Protein AF-A0A1G0LAJ6-F1 (afdb_monomer)

Structure (mmCIF, N/CA/C/O backbone):
data_AF-A0A1G0LAJ6-F1
#
_entry.id   AF-A0A1G0LAJ6-F1
#
loop_
_atom_site.group_PDB
_atom_site.id
_atom_site.type_symbol
_atom_site.label_atom_id
_atom_site.label_alt_id
_atom_site.label_comp_id
_atom_site.label_asym_id
_atom_site.label_entity_id
_atom_site.label_seq_id
_atom_site.pdbx_PDB_ins_code
_atom_site.Cartn_x
_atom_site.Cartn_y
_atom_site.Cartn_z
_atom_site.occupancy
_atom_site.B_iso_or_equiv
_atom_site.auth_seq_id
_atom_site.auth_comp_id
_atom_site.auth_asym_id
_atom_site.auth_atom_id
_atom_site.pdbx_PDB_model_num
ATOM 1 N N . MET A 1 1 ? -10.819 21.311 4.359 1.00 35.94 1 MET A N 1
ATOM 2 C CA . MET A 1 1 ? -10.110 21.232 3.062 1.00 35.94 1 MET A CA 1
ATOM 3 C C . MET A 1 1 ? -10.635 20.025 2.305 1.00 35.94 1 MET A C 1
ATOM 5 O O . MET A 1 1 ? -10.638 18.935 2.855 1.00 35.94 1 MET A O 1
ATOM 9 N N . ASN A 1 2 ? -11.171 20.248 1.108 1.00 41.88 2 ASN A N 1
ATOM 10 C CA . ASN A 1 2 ? -11.878 19.254 0.302 1.00 41.88 2 ASN A CA 1
ATOM 11 C C . ASN A 1 2 ? -10.859 18.581 -0.637 1.00 41.88 2 ASN A C 1
ATOM 13 O O . ASN A 1 2 ? -10.524 19.134 -1.681 1.00 41.88 2 ASN A O 1
ATOM 17 N N . THR A 1 3 ? -10.269 17.455 -0.233 1.00 41.75 3 THR A N 1
ATOM 18 C CA . THR A 1 3 ? -9.225 16.772 -1.015 1.00 41.75 3 THR A CA 1
ATOM 19 C C . THR A 1 3 ? -9.862 15.793 -1.996 1.00 41.75 3 THR A C 1
ATOM 21 O O . THR A 1 3 ? -10.068 14.620 -1.684 1.00 41.75 3 THR A O 1
ATOM 24 N N . LYS A 1 4 ? -10.198 16.287 -3.191 1.00 49.31 4 LYS A N 1
ATOM 25 C CA . LYS A 1 4 ? -10.429 15.427 -4.357 1.00 49.31 4 LYS A CA 1
ATOM 26 C C . LYS A 1 4 ? -9.112 14.713 -4.695 1.00 49.31 4 LYS A C 1
ATOM 28 O O . LYS A 1 4 ? -8.067 15.358 -4.746 1.00 49.31 4 LYS A O 1
ATOM 33 N N . LEU A 1 5 ? -9.165 13.395 -4.908 1.00 48.72 5 LEU A N 1
ATOM 34 C CA . LEU A 1 5 ? -8.057 12.644 -5.518 1.00 48.72 5 LEU A CA 1
ATOM 35 C C . LEU A 1 5 ? -7.674 13.265 -6.873 1.00 48.72 5 LEU A C 1
ATOM 37 O O . LEU A 1 5 ? -8.519 13.947 -7.461 1.00 48.72 5 LEU A O 1
ATOM 41 N N . PRO A 1 6 ? -6.468 13.017 -7.428 1.00 50.53 6 PRO A N 1
ATOM 42 C CA . PRO A 1 6 ? -6.238 13.319 -8.824 1.00 50.53 6 PRO A CA 1
ATOM 43 C C . PRO A 1 6 ? -7.188 12.390 -9.571 1.00 50.53 6 PRO A C 1
ATOM 45 O O . PRO A 1 6 ? -7.096 11.164 -9.470 1.00 50.53 6 PRO A O 1
ATOM 48 N N . THR A 1 7 ? -8.153 12.990 -10.255 1.00 58.19 7 THR A N 1
ATOM 49 C CA . THR A 1 7 ? -9.217 12.301 -10.986 1.00 58.19 7 THR A CA 1
ATOM 50 C C . THR A 1 7 ? -8.651 11.199 -11.891 1.00 58.19 7 THR A C 1
ATOM 52 O O . THR A 1 7 ? -9.287 10.175 -12.076 1.00 58.19 7 THR A O 1
ATOM 55 N N . GLU A 1 8 ? -7.409 11.358 -12.352 1.00 63.28 8 GLU A N 1
ATOM 56 C CA . GLU A 1 8 ? -6.718 10.466 -13.279 1.00 63.28 8 GLU A CA 1
ATOM 57 C C . GLU A 1 8 ? -6.414 9.061 -12.746 1.00 63.28 8 GLU A C 1
ATOM 59 O O . GLU A 1 8 ? -6.590 8.114 -13.498 1.00 63.28 8 GLU A O 1
ATOM 64 N N . PHE A 1 9 ? -6.017 8.863 -11.479 1.00 65.19 9 PHE A N 1
ATOM 65 C CA . PHE A 1 9 ? -5.680 7.505 -10.997 1.00 65.19 9 PHE A CA 1
ATOM 66 C C . PHE A 1 9 ? -6.914 6.588 -10.959 1.00 65.19 9 PHE A C 1
ATOM 68 O O . PHE A 1 9 ? -6.811 5.382 -11.142 1.00 65.19 9 PHE A O 1
ATOM 75 N N . ARG A 1 10 ? -8.100 7.169 -10.736 1.00 65.25 10 ARG A N 1
ATOM 76 C CA . ARG A 1 10 ? -9.381 6.445 -10.734 1.00 65.25 10 ARG A CA 1
ATOM 77 C C . ARG A 1 10 ? -9.913 6.145 -12.136 1.00 65.25 10 ARG A C 1
ATOM 79 O O . ARG A 1 10 ? -10.893 5.418 -12.242 1.00 65.25 10 ARG A O 1
ATOM 86 N N . ASN A 1 1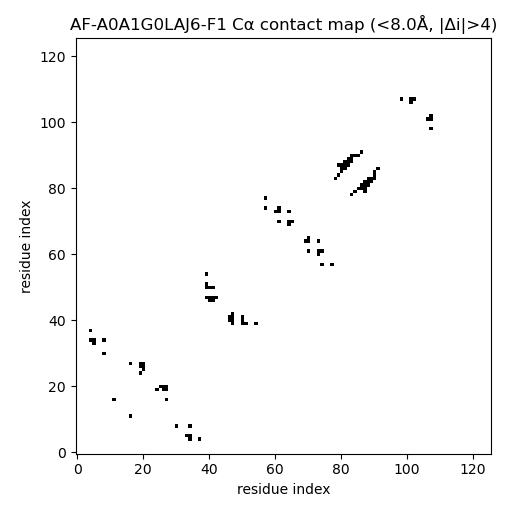1 ? -9.296 6.711 -13.170 1.00 78.38 11 ASN A N 1
ATOM 87 C CA . ASN A 1 11 ? -9.728 6.542 -14.554 1.00 78.38 11 ASN A CA 1
ATOM 88 C C . ASN A 1 11 ? -9.108 5.313 -15.225 1.00 78.38 11 ASN A C 1
ATOM 90 O O . ASN A 1 11 ? -9.478 5.018 -16.353 1.00 78.38 11 ASN A O 1
ATOM 94 N N . TYR A 1 12 ? -8.181 4.627 -14.552 1.00 76.62 12 TYR A N 1
ATOM 95 C CA . TYR A 1 12 ? -7.558 3.410 -15.055 1.00 76.62 12 TYR A CA 1
ATOM 96 C C . TYR A 1 12 ? -8.105 2.197 -14.301 1.00 76.62 12 TYR A C 1
ATOM 98 O O . TYR A 1 12 ? -8.100 2.136 -13.067 1.00 76.62 12 TYR A O 1
ATOM 106 N N . SER A 1 13 ? -8.557 1.211 -15.059 1.00 85.00 13 SER A N 1
ATOM 107 C CA . SER A 1 13 ? -8.772 -0.155 -14.607 1.00 85.00 13 SER A CA 1
ATOM 108 C C . SER A 1 13 ? -7.431 -0.857 -14.329 1.00 85.00 13 SER A C 1
ATOM 110 O O . SER A 1 13 ? -6.371 -0.388 -14.757 1.00 85.00 13 SER A O 1
ATOM 112 N N . PRO A 1 14 ? -7.437 -1.993 -13.607 1.00 82.06 14 PRO A N 1
ATOM 113 C CA . PRO A 1 14 ? -6.219 -2.763 -13.359 1.00 82.06 14 PRO A CA 1
ATOM 114 C C . PRO A 1 14 ? -5.471 -3.157 -14.640 1.00 82.06 14 PRO A C 1
ATOM 116 O O . PRO A 1 14 ? -4.247 -3.039 -14.685 1.00 82.06 14 PRO A O 1
ATOM 119 N N . ASP A 1 15 ? -6.198 -3.559 -15.685 1.00 85.56 15 ASP A N 1
ATOM 120 C CA . ASP A 1 15 ? -5.606 -3.963 -16.964 1.00 85.56 15 ASP A CA 1
ATOM 121 C C . ASP A 1 15 ? -4.958 -2.768 -17.678 1.00 85.56 15 ASP A C 1
ATOM 123 O O . ASP A 1 15 ? -3.817 -2.855 -18.134 1.00 85.56 15 ASP A O 1
ATOM 127 N N . GLU A 1 16 ? -5.614 -1.603 -17.666 1.00 87.75 16 GLU A N 1
ATOM 128 C CA . GLU A 1 16 ? -5.052 -0.372 -18.233 1.00 87.75 16 GLU A CA 1
ATOM 129 C C . GLU A 1 16 ? -3.809 0.102 -17.469 1.00 87.75 16 GLU A C 1
ATOM 131 O O . GLU A 1 16 ? -2.880 0.635 -18.074 1.00 87.75 16 GLU A O 1
ATOM 136 N N . PHE A 1 17 ? -3.730 -0.126 -16.154 1.00 85.19 17 PHE A N 1
ATOM 137 C CA . PHE A 1 17 ? -2.503 0.123 -15.394 1.00 85.19 17 PHE A CA 1
ATOM 138 C C . PHE A 1 17 ? -1.373 -0.834 -15.778 1.00 85.19 17 PHE A C 1
ATOM 140 O O . PHE A 1 17 ? -0.214 -0.412 -15.840 1.00 85.19 17 PHE A O 1
ATOM 147 N N . CYS A 1 18 ? -1.680 -2.106 -16.044 1.00 84.44 18 CYS A N 1
ATOM 148 C CA . CYS A 1 18 ? -0.693 -3.060 -16.543 1.00 84.44 18 CYS A CA 1
ATOM 149 C C . CYS A 1 18 ? -0.159 -2.646 -17.916 1.00 84.44 18 CYS A C 1
ATOM 151 O O . CYS A 1 18 ? 1.050 -2.729 -18.154 1.00 84.44 18 CYS A O 1
ATOM 153 N N . ASP A 1 19 ? -1.030 -2.172 -18.800 1.00 89.31 19 ASP A N 1
ATOM 154 C CA . ASP A 1 19 ? -0.636 -1.702 -20.124 1.00 89.31 19 ASP A CA 1
ATOM 155 C C . ASP A 1 19 ? 0.120 -0.375 -20.056 1.00 89.31 19 ASP A C 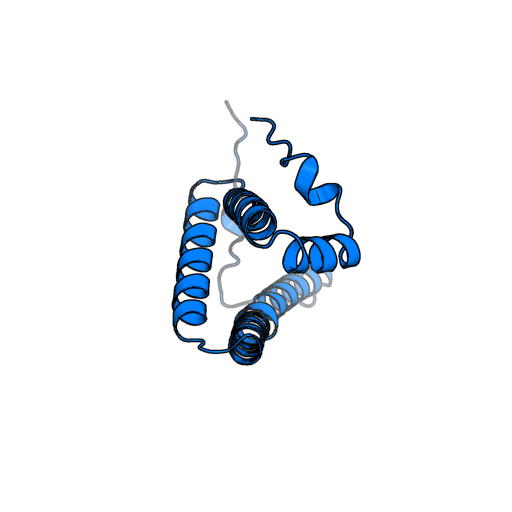1
ATOM 157 O O . ASP A 1 19 ? 1.131 -0.209 -20.744 1.00 89.31 19 ASP A O 1
ATOM 161 N N . LEU A 1 20 ? -0.270 0.534 -19.160 1.00 87.88 20 LEU A N 1
ATOM 162 C CA . LEU A 1 20 ? 0.467 1.765 -18.887 1.00 87.88 20 LEU A CA 1
ATOM 163 C C . 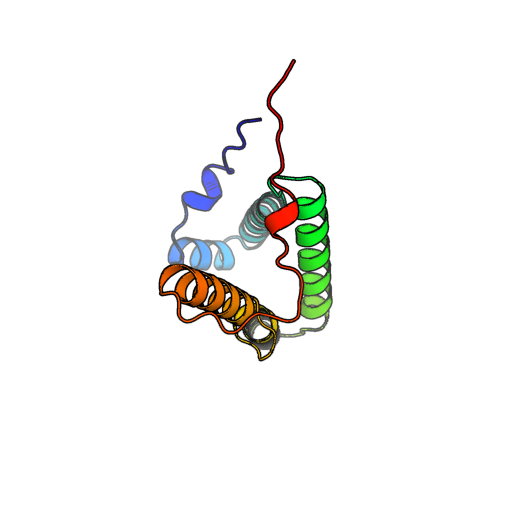LEU A 1 20 ? 1.875 1.469 -18.364 1.00 87.88 20 LEU A C 1
ATOM 165 O O . LEU A 1 20 ? 2.833 2.079 -18.821 1.00 87.88 20 LEU A O 1
ATOM 169 N N . TYR A 1 21 ? 2.032 0.502 -17.458 1.00 87.12 21 TYR A N 1
ATOM 170 C CA . TYR A 1 21 ? 3.350 0.119 -16.951 1.00 87.12 21 TYR A CA 1
ATOM 171 C C . TYR A 1 21 ? 4.278 -0.405 -18.058 1.00 87.12 21 TYR A C 1
ATOM 173 O O . TYR A 1 21 ? 5.471 -0.105 -18.056 1.00 87.12 21 TYR A O 1
ATOM 181 N N . LYS A 1 22 ? 3.738 -1.165 -19.020 1.00 88.69 22 LYS A N 1
ATOM 182 C CA . LYS A 1 22 ? 4.507 -1.689 -20.161 1.00 88.69 22 LYS A CA 1
ATOM 183 C C . LYS A 1 22 ? 4.836 -0.608 -21.192 1.00 88.69 22 LYS A C 1
ATOM 185 O O . LYS A 1 22 ? 5.930 -0.618 -21.746 1.00 88.69 22 LYS A O 1
ATOM 190 N N . SER A 1 23 ? 3.883 0.277 -21.478 1.00 92.81 23 SER A N 1
ATOM 191 C CA . SER A 1 23 ? 3.983 1.270 -22.557 1.00 92.81 23 SER A CA 1
ATOM 192 C C . SER A 1 23 ? 4.668 2.570 -22.131 1.00 92.81 23 SER A C 1
ATOM 194 O O . SER A 1 23 ? 5.416 3.149 -22.915 1.00 92.81 23 SER A O 1
ATOM 196 N N . ASN A 1 24 ? 4.439 3.028 -20.900 1.00 89.62 24 ASN A N 1
ATOM 197 C CA . ASN A 1 24 ? 5.013 4.245 -20.335 1.00 89.62 24 ASN A CA 1
ATOM 198 C C . ASN A 1 24 ? 5.254 4.088 -18.815 1.00 89.62 24 ASN A C 1
ATOM 200 O O . ASN A 1 24 ? 4.470 4.581 -17.990 1.00 89.62 24 ASN A O 1
ATOM 204 N N . PRO A 1 25 ? 6.349 3.410 -18.423 1.00 87.00 25 PRO A N 1
ATOM 205 C CA . PRO A 1 25 ? 6.652 3.140 -17.019 1.00 87.00 25 PRO A CA 1
ATOM 206 C C . PRO A 1 25 ? 6.886 4.415 -16.199 1.00 87.00 25 PRO A C 1
ATOM 208 O O . PRO A 1 25 ? 6.557 4.444 -15.014 1.00 87.00 25 PRO A O 1
ATOM 211 N N . ASP A 1 26 ? 7.408 5.483 -16.808 1.00 88.88 26 ASP A N 1
ATOM 212 C CA . ASP A 1 26 ? 7.658 6.750 -16.114 1.00 88.88 26 ASP A CA 1
ATOM 213 C C . ASP A 1 26 ? 6.351 7.420 -15.690 1.00 88.88 26 ASP A C 1
ATOM 215 O O . ASP A 1 26 ? 6.204 7.817 -14.530 1.00 88.88 26 ASP A O 1
ATOM 219 N N . ARG A 1 27 ? 5.353 7.459 -16.583 1.00 87.25 27 ARG A N 1
ATOM 220 C CA . ARG A 1 27 ? 4.022 7.985 -16.250 1.00 87.25 27 ARG A CA 1
ATOM 221 C C . ARG A 1 27 ? 3.328 7.138 -15.190 1.00 87.25 27 ARG A C 1
ATOM 223 O O . ARG A 1 27 ? 2.699 7.688 -14.287 1.00 87.25 27 ARG A O 1
ATOM 230 N N . PHE A 1 28 ? 3.458 5.813 -15.264 1.00 88.12 28 PHE A N 1
ATOM 231 C CA . PHE A 1 28 ? 2.957 4.928 -14.214 1.00 88.12 28 PHE A CA 1
ATOM 232 C C . PHE A 1 28 ? 3.579 5.275 -12.853 1.00 88.12 28 PHE A C 1
ATOM 234 O O . PHE A 1 28 ? 2.861 5.435 -11.865 1.00 88.12 28 PHE A O 1
ATOM 241 N N . ASN A 1 29 ? 4.905 5.438 -12.800 1.00 85.25 29 ASN A N 1
ATOM 242 C CA . ASN A 1 29 ? 5.624 5.762 -11.569 1.00 85.25 29 ASN A CA 1
ATOM 243 C C . ASN A 1 29 ? 5.212 7.127 -10.999 1.00 85.25 29 ASN A C 1
ATOM 245 O O . ASN A 1 29 ? 5.044 7.254 -9.786 1.00 85.25 29 ASN A O 1
ATOM 249 N N . GLU A 1 30 ? 5.004 8.130 -11.853 1.00 87.69 30 GLU A N 1
ATOM 250 C CA . GLU A 1 30 ? 4.500 9.448 -11.455 1.00 87.69 30 GLU A CA 1
ATOM 251 C C . GLU A 1 30 ? 3.111 9.339 -10.805 1.00 87.69 30 GLU A C 1
ATOM 253 O O . GLU A 1 30 ? 2.902 9.806 -9.681 1.00 87.69 30 GLU A O 1
ATOM 258 N N . LEU A 1 31 ? 2.175 8.654 -11.469 1.00 87.50 31 LEU A N 1
ATOM 259 C CA . LEU A 1 31 ? 0.817 8.447 -10.963 1.00 87.50 31 LEU A CA 1
ATOM 260 C C . LEU A 1 31 ? 0.811 7.657 -9.648 1.00 87.50 31 LEU A C 1
ATOM 262 O O . LEU A 1 31 ? 0.107 8.028 -8.705 1.00 87.50 31 LEU A O 1
ATOM 266 N N . ALA A 1 32 ? 1.630 6.608 -9.551 1.00 85.50 32 ALA A N 1
ATOM 267 C CA . ALA A 1 32 ? 1.795 5.825 -8.332 1.00 85.50 32 ALA A CA 1
ATOM 268 C C . ALA A 1 32 ? 2.353 6.676 -7.179 1.00 85.50 32 ALA A C 1
ATOM 270 O O . ALA A 1 32 ? 1.844 6.605 -6.058 1.00 85.50 32 ALA A O 1
ATOM 271 N N . ALA A 1 33 ? 3.348 7.530 -7.439 1.00 85.56 33 ALA A N 1
ATOM 272 C CA . ALA A 1 33 ? 3.920 8.420 -6.431 1.00 85.56 33 ALA A CA 1
ATOM 273 C C . ALA A 1 33 ? 2.894 9.440 -5.912 1.00 85.56 33 ALA A C 1
ATOM 275 O O . ALA A 1 33 ? 2.816 9.686 -4.704 1.00 85.56 33 ALA A O 1
ATOM 276 N N . VAL A 1 34 ? 2.071 10.009 -6.797 1.00 86.44 34 VAL A N 1
ATOM 277 C CA . VAL A 1 34 ? 0.980 10.914 -6.407 1.00 86.44 34 VAL A CA 1
ATOM 278 C C . VAL A 1 34 ? -0.054 10.180 -5.551 1.00 86.44 34 VAL A C 1
ATOM 280 O O . VAL A 1 34 ? -0.422 10.675 -4.482 1.00 86.44 34 VAL A O 1
ATOM 283 N N . ALA A 1 35 ? -0.487 8.988 -5.970 1.00 84.62 35 ALA A N 1
ATOM 284 C CA . ALA A 1 35 ? -1.453 8.185 -5.224 1.00 84.62 35 ALA A CA 1
ATOM 285 C C . ALA A 1 35 ? -0.937 7.816 -3.824 1.00 84.62 35 ALA A C 1
ATOM 287 O O . ALA A 1 35 ? -1.650 8.000 -2.836 1.00 84.62 35 ALA A O 1
ATOM 288 N N . LEU A 1 36 ? 0.323 7.382 -3.711 1.00 84.31 36 LEU A N 1
ATOM 289 C CA . LEU A 1 36 ? 0.963 7.075 -2.427 1.00 84.31 36 LEU A CA 1
ATOM 290 C C . LEU A 1 36 ? 1.047 8.304 -1.517 1.00 84.31 36 LEU A C 1
ATOM 292 O O . LEU A 1 36 ? 0.742 8.216 -0.326 1.00 84.31 36 LEU A O 1
ATOM 296 N N . ASN A 1 37 ? 1.421 9.461 -2.068 1.00 85.25 37 ASN A N 1
ATOM 297 C CA . ASN A 1 37 ? 1.501 10.704 -1.304 1.00 85.25 37 ASN A CA 1
ATOM 298 C C . ASN A 1 37 ? 0.163 11.087 -0.679 1.00 85.25 37 ASN A C 1
ATOM 300 O O . ASN A 1 37 ? 0.139 11.523 0.470 1.00 85.25 37 ASN A O 1
ATOM 304 N N . GLN A 1 38 ? -0.932 10.905 -1.411 1.00 84.06 38 GLN A N 1
ATOM 305 C CA . GLN A 1 38 ? -2.265 11.190 -0.900 1.00 84.06 38 GLN A CA 1
ATOM 306 C C . GLN A 1 38 ? -2.774 10.130 0.070 1.00 84.06 38 GLN A C 1
ATOM 308 O O . GLN A 1 38 ? -3.359 10.482 1.091 1.00 84.06 38 GLN A O 1
ATOM 313 N N . ALA A 1 39 ? -2.513 8.849 -0.201 1.00 83.00 39 ALA A N 1
ATOM 314 C CA . ALA A 1 39 ? -2.859 7.758 0.707 1.00 83.00 39 ALA A CA 1
ATOM 315 C C . ALA A 1 39 ? -2.201 7.926 2.087 1.00 83.00 39 ALA A C 1
ATOM 317 O O . ALA A 1 39 ? -2.740 7.472 3.093 1.00 83.00 39 ALA A O 1
ATOM 318 N N . CYS A 1 40 ? -1.063 8.625 2.151 1.00 86.75 40 CYS A N 1
ATOM 319 C CA . CYS A 1 40 ? -0.373 8.924 3.400 1.00 86.75 40 CYS A CA 1
ATOM 320 C C . CYS A 1 40 ? -0.886 10.171 4.143 1.00 86.75 40 CYS A C 1
ATOM 322 O O . CYS A 1 40 ? -0.284 10.557 5.146 1.00 86.75 40 CYS A O 1
ATOM 324 N N . ILE A 1 41 ? -1.964 10.813 3.683 1.00 87.06 41 ILE A N 1
ATOM 325 C CA . ILE A 1 41 ? -2.599 11.948 4.364 1.00 87.06 41 ILE A CA 1
ATOM 326 C C . ILE A 1 41 ? -3.768 11.422 5.204 1.00 87.06 41 ILE A C 1
ATOM 328 O O . ILE A 1 41 ? -4.804 11.01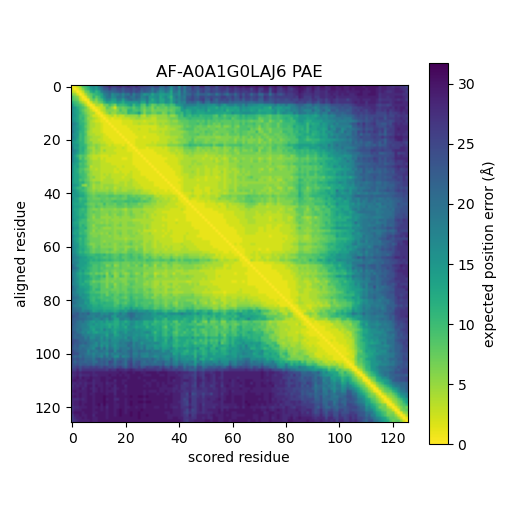5 4.682 1.00 87.06 41 ILE A O 1
ATOM 332 N N . GLY A 1 42 ? -3.593 11.428 6.525 1.00 83.94 42 GLY A N 1
ATOM 333 C CA . GLY A 1 42 ? -4.621 11.035 7.485 1.00 83.94 42 GLY A CA 1
ATOM 334 C C . GLY A 1 42 ? -5.581 12.177 7.827 1.00 83.94 42 GLY A C 1
ATOM 335 O O . GLY A 1 42 ? -5.339 13.339 7.504 1.00 83.94 42 GLY A O 1
ATOM 336 N N . LYS A 1 43 ? -6.663 11.857 8.552 1.00 86.56 43 LYS A N 1
ATOM 337 C CA . LYS A 1 43 ? -7.623 12.867 9.044 1.00 86.56 43 LYS A CA 1
ATOM 338 C C . LYS A 1 43 ? -6.999 13.784 10.098 1.00 86.56 43 LYS A C 1
ATOM 340 O O . LYS A 1 43 ? -7.438 14.916 10.268 1.00 86.56 43 LYS A O 1
ATOM 345 N N . THR A 1 44 ? -5.989 13.286 10.812 1.00 89.19 44 THR A N 1
ATOM 346 C CA . THR A 1 44 ? -5.223 14.037 11.812 1.00 89.19 44 THR A CA 1
ATOM 347 C C . THR A 1 44 ? -3.736 14.034 11.472 1.00 89.19 44 THR A C 1
ATOM 349 O O . THR A 1 44 ? -3.234 13.122 10.813 1.00 89.19 44 THR A O 1
ATOM 352 N N . GLN A 1 45 ? -2.996 15.022 11.981 1.00 85.44 45 GLN A N 1
ATOM 353 C CA . GLN A 1 45 ? -1.544 15.103 11.791 1.00 85.44 45 GLN A CA 1
ATOM 354 C C . GLN A 1 45 ? -0.816 13.859 12.324 1.00 85.44 45 GLN A C 1
ATOM 356 O O . GLN A 1 45 ? 0.099 13.353 11.679 1.00 85.44 45 GLN A O 1
ATOM 361 N N . GLN A 1 46 ? -1.254 13.317 13.464 1.00 86.00 46 GLN A N 1
ATOM 362 C CA . GLN A 1 46 ? -0.690 12.087 14.025 1.00 86.00 46 GLN A CA 1
ATOM 363 C C . GLN A 1 46 ? -0.902 10.879 13.103 1.00 86.00 46 GLN A C 1
ATOM 365 O O . GLN A 1 46 ? 0.008 10.068 12.940 1.00 86.00 46 GLN A O 1
ATOM 370 N N . GLN A 1 47 ? -2.076 10.766 12.472 1.00 82.94 47 GLN A N 1
ATOM 371 C CA . GLN A 1 47 ? -2.337 9.712 11.490 1.00 82.94 47 GLN A CA 1
ATOM 372 C C . GLN A 1 47 ? -1.443 9.873 10.259 1.00 82.94 47 GLN A C 1
ATOM 374 O O . GLN A 1 47 ? -0.814 8.904 9.848 1.00 82.94 47 GLN A O 1
ATOM 379 N N . THR A 1 48 ? -1.311 11.090 9.726 1.00 87.06 48 THR A N 1
ATOM 380 C CA . THR A 1 48 ? -0.393 11.390 8.614 1.00 87.06 48 THR A CA 1
ATOM 381 C C . THR A 1 48 ? 1.044 10.983 8.943 1.00 87.06 48 THR A C 1
ATOM 383 O O . THR A 1 48 ? 1.691 10.316 8.140 1.00 87.06 48 THR A O 1
ATOM 386 N N . ILE A 1 49 ? 1.541 11.308 10.142 1.00 89.56 49 ILE A N 1
ATOM 387 C CA . ILE A 1 49 ? 2.890 10.912 10.581 1.00 89.56 49 ILE A CA 1
ATOM 388 C C . ILE A 1 49 ? 3.034 9.385 10.593 1.00 89.56 49 ILE A C 1
ATOM 390 O O . ILE A 1 49 ? 3.995 8.861 10.032 1.00 89.56 49 ILE A O 1
ATOM 394 N N . ARG A 1 50 ? 2.071 8.656 11.174 1.00 87.25 50 ARG A N 1
ATOM 395 C CA . ARG A 1 50 ? 2.100 7.182 11.218 1.00 87.25 50 ARG A CA 1
ATOM 396 C C . ARG A 1 50 ? 2.062 6.553 9.823 1.00 87.25 50 ARG A C 1
ATOM 398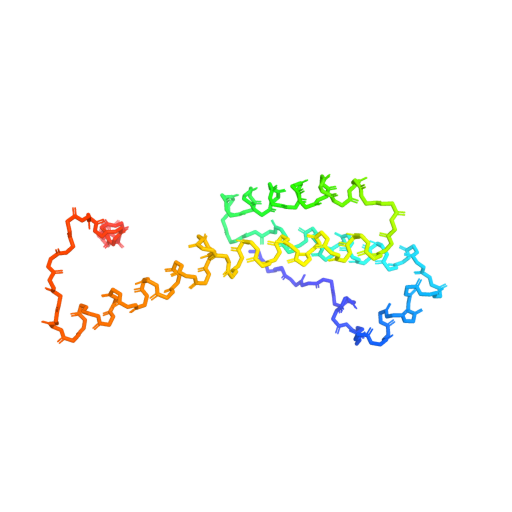 O O . ARG A 1 50 ? 2.784 5.589 9.562 1.00 87.25 50 ARG A O 1
ATOM 405 N N . LEU A 1 51 ? 1.256 7.104 8.917 1.00 88.62 51 LEU A N 1
ATOM 406 C CA . LEU A 1 51 ? 1.176 6.639 7.532 1.00 88.62 51 LEU A CA 1
ATOM 407 C C . LEU A 1 51 ? 2.500 6.869 6.795 1.00 88.62 51 LEU A C 1
ATOM 409 O O . LEU A 1 51 ? 3.011 5.951 6.160 1.00 88.62 51 LEU A O 1
ATOM 413 N N . ARG A 1 52 ? 3.122 8.043 6.959 1.00 90.00 52 ARG A N 1
ATOM 414 C CA . ARG A 1 52 ? 4.441 8.353 6.382 1.00 90.00 52 ARG A CA 1
ATOM 415 C C . ARG A 1 52 ? 5.558 7.472 6.938 1.00 90.00 52 ARG A C 1
ATOM 417 O O . ARG A 1 52 ? 6.403 7.011 6.178 1.00 90.00 52 ARG A O 1
ATOM 424 N N . GLN A 1 53 ? 5.547 7.180 8.237 1.00 90.19 53 GLN A N 1
ATOM 425 C CA . GLN A 1 53 ? 6.480 6.220 8.839 1.00 90.19 53 GLN A CA 1
ATOM 426 C C . GLN A 1 53 ? 6.305 4.816 8.247 1.00 90.19 53 GLN A C 1
ATOM 428 O O . GLN A 1 53 ? 7.287 4.122 7.983 1.00 90.19 53 GLN A O 1
ATOM 433 N N . THR A 1 54 ? 5.059 4.408 7.997 1.00 88.19 54 THR A N 1
ATOM 434 C CA . THR A 1 54 ? 4.751 3.119 7.366 1.00 88.19 54 THR A CA 1
ATOM 435 C C . THR A 1 54 ? 5.223 3.081 5.914 1.00 88.19 54 THR A C 1
ATOM 437 O O . THR A 1 54 ? 5.868 2.111 5.523 1.00 88.19 54 THR A O 1
ATOM 440 N N . GLN A 1 55 ? 4.989 4.149 5.143 1.00 90.31 55 GLN A N 1
ATOM 441 C CA . GLN A 1 55 ? 5.519 4.303 3.786 1.00 90.31 55 GLN A CA 1
ATOM 442 C C . GLN A 1 55 ? 7.044 4.154 3.776 1.00 90.31 55 GLN A C 1
ATOM 444 O O . GLN A 1 55 ? 7.580 3.316 3.057 1.00 90.31 55 GLN A O 1
ATOM 449 N N . TRP A 1 56 ? 7.739 4.890 4.647 1.00 91.00 56 TRP A N 1
ATOM 450 C CA . TRP A 1 56 ? 9.197 4.842 4.738 1.00 91.00 56 TRP A CA 1
ATOM 451 C C . TRP A 1 56 ? 9.727 3.441 5.074 1.00 91.00 56 TRP A C 1
ATOM 453 O O . TRP A 1 56 ? 10.728 2.996 4.509 1.00 91.00 56 TRP A O 1
ATOM 463 N N . PHE A 1 57 ? 9.039 2.718 5.962 1.00 90.69 57 PHE A N 1
ATOM 464 C CA . PHE A 1 57 ? 9.363 1.328 6.269 1.00 90.69 57 PHE A CA 1
ATOM 465 C C . PHE A 1 57 ? 9.209 0.416 5.043 1.00 90.69 57 PHE A C 1
ATOM 467 O O . PHE A 1 57 ? 10.125 -0.355 4.748 1.00 90.69 57 PHE A O 1
ATOM 474 N N . ILE A 1 58 ? 8.087 0.513 4.321 1.00 89.94 58 ILE A N 1
ATOM 475 C CA . ILE A 1 58 ? 7.827 -0.280 3.109 1.00 89.94 58 ILE A CA 1
ATOM 476 C C . ILE A 1 58 ? 8.905 0.002 2.058 1.00 89.94 58 ILE A C 1
ATOM 478 O O . ILE A 1 58 ? 9.546 -0.931 1.576 1.00 89.94 58 ILE A O 1
ATOM 482 N N . ASP A 1 59 ? 9.189 1.275 1.782 1.00 90.50 59 ASP A N 1
ATOM 483 C CA . ASP A 1 59 ? 10.227 1.693 0.833 1.00 90.50 59 ASP A CA 1
ATOM 484 C C . ASP A 1 59 ? 11.615 1.180 1.245 1.00 90.50 59 ASP A C 1
ATOM 486 O O . ASP A 1 59 ? 12.435 0.783 0.413 1.00 90.50 59 ASP A O 1
ATOM 490 N N . GLY A 1 60 ? 11.896 1.152 2.550 1.00 91.75 60 GLY A N 1
ATOM 491 C CA . GLY A 1 60 ? 13.108 0.563 3.113 1.00 91.75 60 GLY A CA 1
ATOM 492 C C . GLY A 1 60 ? 13.242 -0.936 2.836 1.00 91.75 60 GLY A C 1
ATOM 493 O O . GLY A 1 60 ? 14.339 -1.398 2.520 1.00 91.75 60 GLY A O 1
ATOM 494 N N . GLN A 1 61 ? 12.152 -1.701 2.915 1.00 90.12 61 GLN A N 1
ATOM 495 C CA . GLN A 1 61 ? 12.174 -3.132 2.598 1.00 90.12 61 GLN A CA 1
ATOM 496 C C . GLN A 1 61 ? 12.246 -3.374 1.089 1.00 90.12 61 GLN A C 1
ATOM 498 O O . GLN A 1 61 ? 13.044 -4.196 0.641 1.00 90.12 61 GLN A O 1
ATOM 503 N N . LEU A 1 62 ? 11.487 -2.620 0.290 1.00 89.50 62 LEU A N 1
ATOM 504 C CA . LEU A 1 62 ? 11.466 -2.766 -1.168 1.00 89.50 62 LEU A CA 1
ATOM 505 C C . LEU A 1 62 ? 12.811 -2.449 -1.823 1.00 89.50 62 LEU A C 1
ATOM 507 O O . LEU A 1 62 ? 13.14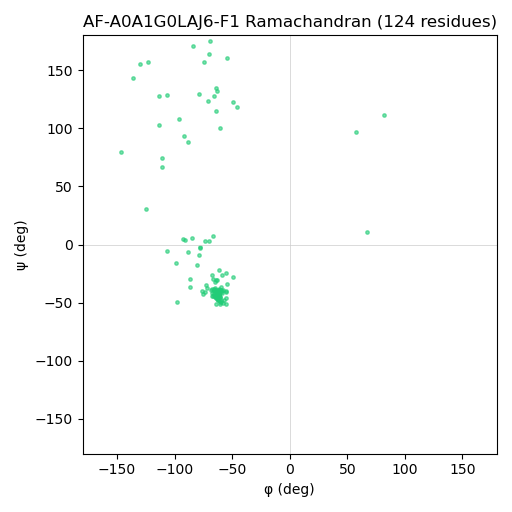9 -3.066 -2.830 1.00 89.50 62 LEU A O 1
ATOM 511 N N . ARG A 1 63 ? 13.612 -1.547 -1.242 1.00 90.62 63 ARG A N 1
ATOM 512 C CA . ARG A 1 63 ? 14.985 -1.273 -1.704 1.00 90.62 63 ARG A CA 1
ATOM 513 C C . ARG A 1 63 ? 15.921 -2.481 -1.617 1.00 90.62 63 ARG A C 1
ATOM 515 O O . ARG A 1 63 ? 16.919 -2.513 -2.326 1.00 90.62 63 ARG A O 1
ATOM 522 N N . LYS A 1 64 ? 15.617 -3.471 -0.773 1.00 88.38 64 LYS A N 1
ATOM 523 C CA . LYS A 1 64 ? 16.417 -4.703 -0.645 1.00 88.38 64 LYS A CA 1
ATOM 524 C C . LYS A 1 64 ? 16.107 -5.722 -1.745 1.00 88.38 64 LYS A C 1
ATOM 526 O O . LYS A 1 64 ? 16.885 -6.651 -1.949 1.00 88.38 64 LYS A O 1
ATOM 531 N N . ALA A 1 65 ? 14.976 -5.569 -2.431 1.00 91.25 65 ALA A N 1
ATOM 532 C CA . ALA A 1 65 ? 14.533 -6.484 -3.470 1.00 91.25 65 ALA A CA 1
ATOM 533 C C . ALA A 1 65 ? 15.272 -6.218 -4.786 1.00 91.25 65 ALA A C 1
ATOM 535 O O . ALA A 1 65 ? 15.292 -5.089 -5.275 1.00 91.25 65 ALA A O 1
ATOM 536 N N . LYS A 1 66 ? 15.824 -7.270 -5.394 1.00 88.75 66 LYS A N 1
ATOM 537 C CA . LYS A 1 66 ? 16.535 -7.194 -6.680 1.00 88.75 66 LYS A CA 1
ATOM 538 C C . LYS A 1 66 ? 15.664 -7.602 -7.866 1.00 88.75 66 LYS A C 1
ATOM 540 O O . LYS A 1 66 ? 16.018 -7.311 -9.002 1.00 88.75 66 LYS A O 1
ATOM 545 N N . THR A 1 67 ? 14.540 -8.273 -7.612 1.00 87.81 67 THR A N 1
ATOM 546 C CA . THR A 1 67 ? 13.628 -8.761 -8.655 1.00 87.81 67 THR A CA 1
ATOM 547 C C . THR A 1 67 ? 12.176 -8.369 -8.368 1.00 87.81 67 THR A C 1
ATOM 549 O O . THR A 1 67 ? 11.809 -8.189 -7.202 1.00 87.81 67 THR A O 1
ATOM 552 N N . PRO A 1 68 ? 11.314 -8.269 -9.400 1.00 85.00 68 PRO A N 1
ATOM 553 C CA . PRO A 1 68 ? 9.883 -8.025 -9.210 1.00 85.00 68 PRO A CA 1
ATOM 554 C C . PRO A 1 68 ? 9.210 -9.055 -8.292 1.00 85.00 68 PRO A C 1
ATOM 556 O O . PRO A 1 68 ? 8.433 -8.680 -7.417 1.00 85.00 68 PRO A O 1
ATOM 559 N N . LEU A 1 69 ? 9.577 -10.337 -8.416 1.00 87.50 69 LEU A N 1
ATOM 560 C CA . LEU A 1 69 ? 9.057 -11.406 -7.559 1.00 87.50 69 LEU A CA 1
ATOM 561 C C . LEU A 1 69 ? 9.415 -11.187 -6.080 1.00 87.50 69 LEU A C 1
ATOM 563 O O . LEU A 1 69 ? 8.557 -11.318 -5.213 1.00 87.50 69 LEU A O 1
ATOM 567 N N . GLN A 1 70 ? 10.654 -10.781 -5.785 1.00 87.62 70 GLN A N 1
ATOM 568 C CA . GLN A 1 70 ? 11.065 -10.458 -4.415 1.00 87.62 70 GLN A CA 1
ATOM 569 C C . GLN A 1 70 ? 10.312 -9.247 -3.859 1.00 87.62 70 GLN A C 1
ATOM 571 O O . GLN A 1 70 ? 9.952 -9.238 -2.684 1.00 87.62 70 GLN A O 1
ATOM 576 N N . ARG A 1 71 ? 10.042 -8.228 -4.688 1.00 87.75 71 ARG A N 1
ATOM 577 C CA . ARG A 1 71 ? 9.223 -7.071 -4.282 1.00 87.75 71 ARG A CA 1
ATOM 578 C C . ARG A 1 71 ? 7.815 -7.516 -3.899 1.00 87.75 71 ARG A C 1
ATOM 580 O O . ARG A 1 71 ? 7.323 -7.096 -2.856 1.00 87.75 71 ARG A O 1
ATOM 587 N N . MET A 1 72 ? 7.207 -8.389 -4.702 1.00 89.25 72 MET A N 1
ATOM 588 C CA . MET A 1 72 ? 5.888 -8.958 -4.423 1.00 89.25 72 MET A CA 1
ATOM 589 C C . MET A 1 72 ? 5.883 -9.745 -3.108 1.00 89.25 72 MET A C 1
ATOM 591 O O . MET A 1 72 ? 5.056 -9.465 -2.249 1.00 89.25 72 MET A O 1
ATOM 595 N N . GLN A 1 73 ? 6.851 -10.643 -2.903 1.00 90.19 73 GLN A N 1
ATOM 596 C CA . GLN A 1 73 ? 6.980 -11.421 -1.663 1.00 90.19 73 GLN A CA 1
ATOM 597 C C . GLN A 1 73 ? 7.177 -10.531 -0.428 1.00 90.19 73 GLN A C 1
ATOM 599 O O . GLN A 1 73 ? 6.614 -10.791 0.631 1.00 90.19 73 GLN A O 1
ATOM 604 N N . ILE A 1 74 ? 7.960 -9.454 -0.541 1.00 91.00 74 ILE A N 1
ATOM 605 C CA . ILE A 1 74 ? 8.128 -8.484 0.548 1.00 91.00 74 ILE A CA 1
ATOM 606 C C . ILE A 1 74 ? 6.806 -7.779 0.858 1.00 91.00 74 ILE A C 1
ATOM 608 O O . ILE A 1 74 ? 6.445 -7.676 2.030 1.00 91.00 74 ILE A O 1
ATOM 612 N N . MET A 1 75 ? 6.077 -7.315 -0.160 1.00 88.94 75 MET A N 1
ATOM 613 C CA . MET A 1 75 ? 4.765 -6.683 0.031 1.00 88.94 75 MET A CA 1
ATOM 614 C C . MET A 1 75 ? 3.769 -7.645 0.677 1.00 88.94 75 MET A C 1
ATOM 616 O O . MET A 1 75 ? 3.093 -7.271 1.633 1.00 88.94 75 MET A O 1
ATOM 620 N N . GLU A 1 76 ? 3.728 -8.887 0.199 1.00 88.50 76 GLU A N 1
ATOM 621 C CA . GLU A 1 76 ? 2.898 -9.957 0.740 1.00 88.50 76 GLU A CA 1
ATOM 622 C C . GLU A 1 76 ? 3.217 -10.211 2.219 1.00 88.50 76 GLU A C 1
ATOM 624 O O . GLU A 1 76 ? 2.327 -10.150 3.067 1.00 88.50 76 GLU A O 1
ATOM 629 N N . ASN A 1 77 ? 4.495 -10.378 2.565 1.00 89.62 77 ASN A N 1
ATOM 630 C CA . ASN A 1 77 ? 4.930 -10.584 3.945 1.00 89.62 77 ASN A CA 1
ATOM 631 C C . ASN A 1 77 ? 4.569 -9.403 4.857 1.00 89.62 77 ASN A C 1
ATOM 633 O O . ASN A 1 77 ? 4.133 -9.608 5.991 1.00 89.62 77 ASN A O 1
ATOM 637 N N . ILE A 1 78 ? 4.734 -8.160 4.389 1.00 88.12 78 ILE A N 1
ATOM 638 C CA . ILE A 1 78 ? 4.343 -6.964 5.153 1.00 88.12 78 ILE A CA 1
ATOM 639 C C . ILE A 1 78 ? 2.833 -6.964 5.394 1.00 88.12 78 ILE A C 1
ATOM 641 O O . ILE A 1 78 ? 2.395 -6.709 6.515 1.00 88.12 78 ILE A O 1
ATOM 645 N N . PHE A 1 79 ? 2.044 -7.265 4.365 1.00 83.94 79 PHE A N 1
ATOM 646 C CA . PHE A 1 79 ? 0.592 -7.293 4.458 1.00 83.94 79 PHE A CA 1
ATOM 647 C C . PHE A 1 79 ? 0.110 -8.381 5.419 1.00 83.94 79 PHE A C 1
ATOM 649 O O . PHE A 1 79 ? -0.617 -8.080 6.364 1.00 83.94 79 PHE A O 1
ATOM 656 N N . TYR A 1 80 ? 0.573 -9.621 5.258 1.00 82.81 80 TYR A N 1
ATOM 657 C CA . TYR A 1 80 ? 0.184 -10.707 6.153 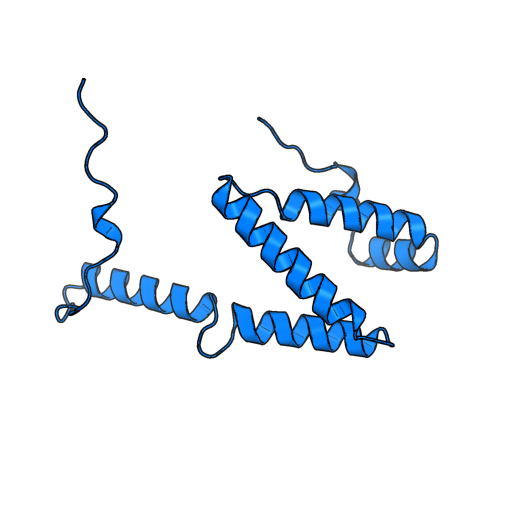1.00 82.81 80 TYR A CA 1
ATOM 658 C C . TYR A 1 80 ? 0.653 -10.470 7.583 1.00 82.81 80 TYR A C 1
ATOM 660 O O . TYR A 1 80 ? -0.142 -10.642 8.495 1.00 82.81 80 TYR A O 1
ATOM 668 N N . SER A 1 81 ? 1.886 -10.013 7.809 1.00 84.81 81 SER A N 1
ATOM 669 C CA . SER A 1 81 ? 2.379 -9.778 9.174 1.00 84.81 81 SER A CA 1
ATOM 670 C C . SER A 1 81 ? 1.640 -8.649 9.896 1.00 84.81 81 SER A C 1
ATOM 672 O O . SER A 1 81 ? 1.314 -8.802 11.071 1.00 84.81 81 SER A O 1
ATOM 674 N N . ARG A 1 82 ? 1.346 -7.533 9.214 1.00 81.50 82 ARG A N 1
ATOM 675 C CA . ARG A 1 82 ? 0.711 -6.361 9.840 1.00 81.50 82 ARG A CA 1
ATOM 676 C C . ARG A 1 82 ? -0.811 -6.417 9.875 1.00 81.50 82 ARG A C 1
ATOM 678 O O . ARG A 1 82 ? -1.403 -5.836 10.776 1.00 81.50 82 ARG A O 1
ATOM 685 N N . VAL A 1 83 ? -1.453 -7.079 8.914 1.00 81.12 83 VAL A N 1
ATOM 686 C CA . VAL A 1 83 ? -2.923 -7.133 8.834 1.00 81.12 83 VAL A CA 1
ATOM 687 C C . VAL A 1 83 ? -3.458 -8.429 9.433 1.00 81.12 83 VAL A C 1
ATOM 689 O O . VAL A 1 83 ? -4.342 -8.378 10.284 1.00 81.12 83 VAL A O 1
ATOM 692 N N . TYR A 1 84 ? -2.898 -9.574 9.037 1.00 75.88 84 TYR A N 1
ATOM 693 C CA . TYR A 1 84 ? -3.418 -10.909 9.368 1.00 75.88 84 TYR A CA 1
ATOM 694 C C . TYR A 1 84 ? -2.593 -11.677 10.413 1.00 75.88 84 TYR A C 1
ATOM 696 O O . TYR A 1 84 ? -2.976 -12.775 10.810 1.00 75.88 84 TYR A O 1
ATOM 704 N N . GLY A 1 85 ? -1.453 -11.134 10.839 1.00 76.81 85 GLY A N 1
ATOM 705 C CA . GLY A 1 85 ? -0.509 -11.808 11.721 1.00 76.81 85 GLY A CA 1
ATOM 706 C C . GLY A 1 85 ? -1.036 -11.991 13.143 1.00 76.81 85 GLY A C 1
ATOM 707 O O . GLY A 1 85 ? -2.097 -11.488 13.517 1.00 76.81 85 GLY A O 1
ATOM 708 N N . GLY A 1 86 ? -0.248 -12.686 13.969 1.00 70.94 86 GLY A N 1
ATOM 709 C CA . GLY A 1 86 ? -0.579 -12.957 15.372 1.00 70.94 86 GLY A CA 1
ATOM 710 C C . GLY A 1 86 ? -0.871 -11.706 16.213 1.00 70.94 86 GLY A C 1
ATOM 711 O O . GLY A 1 86 ? -1.644 -11.818 17.161 1.00 70.94 86 GLY A O 1
ATOM 712 N N . ASP A 1 87 ? -0.339 -10.548 15.813 1.00 71.00 87 ASP A N 1
ATOM 713 C CA . ASP A 1 87 ? -0.605 -9.210 16.370 1.00 71.00 87 ASP A CA 1
ATOM 714 C C . ASP A 1 87 ? -1.064 -8.223 15.274 1.00 71.00 87 ASP A C 1
ATOM 716 O O . ASP A 1 87 ? -0.765 -7.031 15.303 1.00 71.00 87 ASP A O 1
ATOM 720 N N . GLY A 1 88 ? -1.734 -8.733 14.237 1.00 77.94 88 GLY A N 1
ATOM 721 C CA . GLY A 1 88 ? -2.211 -7.926 13.121 1.00 77.94 88 GLY A CA 1
ATOM 722 C C . GLY A 1 88 ? -3.430 -7.073 13.476 1.00 77.94 88 GLY A C 1
ATOM 723 O O . GLY A 1 88 ? -4.220 -7.406 14.366 1.00 77.94 88 GLY A O 1
ATOM 724 N N . GLU A 1 89 ? -3.630 -5.993 12.722 1.00 80.31 89 GLU A N 1
ATOM 725 C CA . GLU A 1 89 ? -4.751 -5.055 12.898 1.00 80.31 89 GLU A CA 1
ATOM 726 C C . GLU A 1 89 ? -6.125 -5.751 12.866 1.00 80.31 89 GLU A C 1
ATOM 728 O O . GLU A 1 89 ? -7.032 -5.374 13.610 1.00 80.31 89 GLU A O 1
ATOM 733 N N . LEU A 1 90 ? -6.287 -6.817 12.069 1.00 78.81 90 LEU A N 1
ATOM 734 C CA . LEU A 1 90 ? -7.550 -7.557 12.003 1.00 78.81 90 LEU A CA 1
ATOM 735 C C . LEU A 1 90 ? -7.874 -8.259 13.327 1.00 78.81 90 LEU A C 1
ATOM 737 O O . LEU A 1 90 ? -9.024 -8.268 13.763 1.00 78.81 90 LEU A O 1
ATOM 741 N N . LYS A 1 91 ? -6.866 -8.826 13.995 1.00 77.50 91 LYS A N 1
ATOM 742 C CA . LYS A 1 91 ? -7.053 -9.488 15.289 1.00 77.50 91 LYS A CA 1
ATOM 743 C C . LYS A 1 91 ? -7.400 -8.474 16.376 1.00 77.50 91 LYS A C 1
ATOM 745 O O . LYS A 1 91 ? -8.268 -8.752 17.201 1.00 77.50 91 LYS A O 1
ATOM 750 N N . HIS A 1 92 ? -6.773 -7.297 16.354 1.00 79.00 92 HIS A N 1
ATOM 751 C CA . HIS A 1 92 ? -7.123 -6.202 17.260 1.00 79.00 92 HIS A CA 1
ATOM 752 C C . HIS A 1 92 ? -8.568 -5.738 17.060 1.00 79.00 92 HIS A C 1
ATOM 754 O O . HIS A 1 92 ? -9.297 -5.593 18.040 1.00 79.00 92 HIS A O 1
ATOM 760 N N . LEU A 1 93 ? -9.011 -5.595 15.808 1.00 82.12 93 LEU A N 1
ATOM 761 C CA . LEU A 1 93 ? -10.395 -5.249 15.493 1.00 82.12 93 LEU A CA 1
ATOM 762 C C . LEU A 1 93 ? -11.377 -6.315 15.996 1.00 82.12 93 LEU A C 1
ATOM 764 O O . LEU A 1 93 ? -12.346 -5.979 16.672 1.00 82.12 93 LEU A O 1
ATOM 768 N N . LEU A 1 94 ? -11.107 -7.596 15.721 1.00 82.81 94 LEU A N 1
ATOM 769 C CA . LEU A 1 94 ? -11.929 -8.711 16.202 1.00 82.81 94 LEU A CA 1
ATOM 770 C C . LEU A 1 94 ? -12.014 -8.735 17.730 1.00 82.81 94 LEU A C 1
ATOM 772 O O . LEU A 1 94 ? -13.091 -8.952 18.281 1.00 82.81 94 LEU A O 1
ATOM 776 N N . TYR A 1 95 ? -10.900 -8.479 18.416 1.00 83.06 95 TYR A N 1
ATOM 777 C CA . TYR A 1 95 ? -10.865 -8.400 19.871 1.00 83.06 95 TYR A CA 1
ATOM 778 C C . TYR A 1 95 ? -11.758 -7.263 20.391 1.00 83.06 95 TYR A C 1
ATOM 780 O O . TYR A 1 95 ? -12.610 -7.505 21.241 1.00 83.06 95 TYR A O 1
ATOM 788 N N . SER A 1 96 ? -11.655 -6.058 19.822 1.00 81.00 96 SER A N 1
ATOM 789 C CA . SER A 1 96 ? -12.527 -4.932 20.184 1.00 81.00 96 SER A CA 1
ATOM 790 C C . SER A 1 96 ? -14.006 -5.200 19.885 1.00 81.00 96 SER A C 1
ATOM 792 O O . SER A 1 96 ? -14.865 -4.856 20.693 1.00 81.00 96 SER A O 1
ATOM 794 N N . CYS A 1 97 ? -14.329 -5.846 18.761 1.00 82.69 97 CYS A N 1
ATOM 795 C CA . CYS A 1 97 ? -15.702 -6.247 18.445 1.00 82.69 97 CYS A CA 1
ATOM 796 C C . CYS A 1 97 ? -16.242 -7.272 19.451 1.00 82.69 97 CYS A C 1
ATOM 798 O O . CYS A 1 97 ? -17.377 -7.140 19.903 1.00 82.69 97 CYS A O 1
ATOM 800 N N . ASN A 1 98 ? -15.432 -8.256 19.842 1.00 82.94 98 ASN A N 1
ATOM 801 C CA . ASN A 1 98 ? -15.815 -9.245 20.847 1.00 82.94 98 ASN A CA 1
ATOM 802 C C . ASN A 1 98 ? -16.004 -8.614 22.232 1.00 82.94 98 ASN A C 1
ATOM 804 O O . ASN A 1 98 ? -16.953 -8.971 22.925 1.00 82.94 98 ASN A O 1
ATOM 808 N N . GLU A 1 99 ? -15.167 -7.648 22.625 1.00 83.62 99 GLU A N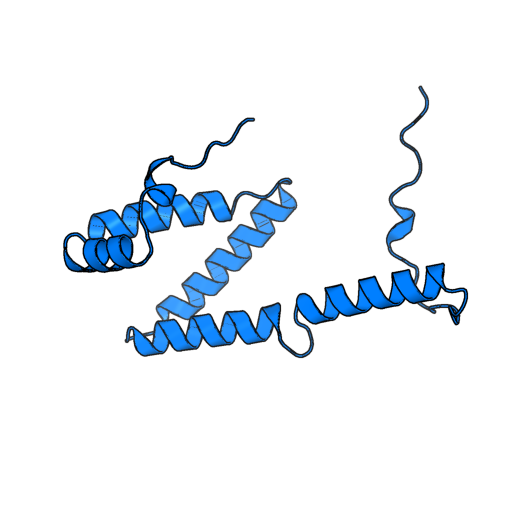 1
ATOM 809 C CA . GLU A 1 99 ? -15.363 -6.885 23.867 1.00 83.62 99 GLU A CA 1
ATOM 810 C C . GLU A 1 99 ? -16.683 -6.102 23.851 1.00 83.62 99 GLU A C 1
ATOM 812 O O . GLU A 1 99 ? -17.423 -6.120 24.836 1.00 83.62 99 GLU A O 1
ATOM 817 N N . LEU A 1 100 ? -17.023 -5.465 22.726 1.00 80.56 100 LEU A N 1
ATOM 818 C CA . LEU A 1 100 ? -18.299 -4.763 22.563 1.00 80.56 100 LEU A CA 1
ATOM 819 C C . LEU A 1 100 ? -19.493 -5.723 22.628 1.00 80.56 100 LEU A C 1
ATOM 821 O O . LEU A 1 100 ? -20.462 -5.449 23.334 1.00 80.56 100 LEU A O 1
ATOM 825 N N . LEU A 1 101 ? -19.422 -6.869 21.946 1.00 83.31 101 LEU A N 1
ATOM 826 C CA . LEU A 1 101 ? -20.475 -7.887 21.989 1.00 83.31 101 LEU A CA 1
ATOM 827 C C . LEU A 1 101 ? -20.639 -8.483 23.394 1.00 83.31 101 LEU A C 1
ATOM 829 O O . LEU A 1 101 ? -21.768 -8.690 23.839 1.00 83.31 101 LEU A O 1
ATOM 833 N N . ALA A 1 102 ? -19.547 -8.712 24.126 1.00 75.88 102 ALA A N 1
ATOM 834 C CA . ALA A 1 102 ? -19.585 -9.181 25.513 1.00 75.88 102 ALA A CA 1
ATOM 835 C C . ALA A 1 102 ? -20.224 -8.148 26.458 1.00 75.88 102 ALA A C 1
ATOM 837 O O . ALA A 1 102 ? -21.003 -8.513 27.341 1.00 75.88 102 ALA A O 1
ATOM 838 N N . ALA A 1 103 ? -19.942 -6.858 26.248 1.00 76.69 103 ALA A N 1
ATOM 839 C CA . ALA A 1 103 ? -20.553 -5.770 27.007 1.00 76.69 103 ALA A CA 1
ATOM 840 C C . ALA A 1 103 ? -22.065 -5.655 26.742 1.00 76.69 103 ALA A C 1
ATOM 842 O O . ALA A 1 103 ? -22.841 -5.512 27.683 1.00 76.69 103 ALA A O 1
ATOM 843 N N . VAL A 1 104 ? -22.495 -5.765 25.480 1.00 80.12 104 VAL A N 1
ATOM 844 C CA . VAL A 1 104 ? -23.915 -5.665 25.089 1.00 80.12 104 VAL A CA 1
ATOM 845 C C . VAL A 1 104 ? -24.718 -6.907 25.492 1.00 80.12 104 VAL A C 1
ATOM 847 O O . VAL A 1 104 ? -25.873 -6.789 25.885 1.00 80.12 104 VAL A O 1
ATOM 850 N N . SER A 1 105 ? -24.117 -8.097 25.441 1.00 80.56 105 SER A N 1
ATOM 851 C CA . SER A 1 105 ? -24.779 -9.359 25.816 1.00 80.56 105 SER A CA 1
ATOM 852 C C . SER A 1 105 ? -24.871 -9.596 27.329 1.00 80.56 105 SER A C 1
ATOM 854 O O . SER A 1 105 ? -25.414 -10.615 27.749 1.00 80.56 105 SER A O 1
ATOM 856 N N . GLY A 1 106 ? -24.331 -8.698 28.163 1.00 65.94 106 GLY A N 1
ATOM 857 C CA . GLY A 1 106 ? -24.336 -8.848 29.623 1.00 65.94 106 GLY A CA 1
ATOM 858 C C . GLY A 1 106 ? -23.479 -10.012 30.138 1.00 65.94 106 GLY A C 1
ATOM 859 O O . GLY A 1 106 ? -23.547 -10.353 31.315 1.00 65.94 106 GLY A O 1
ATOM 860 N N . THR A 1 107 ? -22.657 -10.620 29.278 1.00 60.72 107 THR A N 1
ATOM 861 C CA . THR A 1 107 ? -21.774 -11.752 29.615 1.00 60.72 107 THR A CA 1
ATOM 862 C C . THR A 1 107 ? -20.385 -11.309 30.081 1.00 60.72 107 THR A C 1
ATOM 864 O O . THR A 1 107 ? -19.516 -12.143 30.346 1.00 60.72 107 THR A O 1
ATOM 867 N N . ALA A 1 108 ? -20.158 -9.997 30.199 1.00 54.12 108 ALA A N 1
ATOM 868 C CA . ALA A 1 108 ? -18.879 -9.415 30.571 1.00 54.12 108 ALA A CA 1
ATOM 869 C C . ALA A 1 108 ? -18.419 -9.875 31.967 1.00 54.12 108 ALA A C 1
ATOM 871 O O . ALA A 1 108 ? -18.807 -9.321 32.996 1.00 54.12 108 ALA A O 1
ATOM 872 N N . ARG A 1 109 ? -17.503 -10.850 32.007 1.00 59.38 109 ARG A N 1
ATOM 873 C CA . ARG A 1 109 ? -16.544 -10.945 33.112 1.00 59.38 109 ARG A CA 1
ATOM 874 C C . ARG A 1 109 ? -15.646 -9.713 33.031 1.00 59.38 109 ARG A C 1
ATOM 876 O O . ARG A 1 109 ? -15.111 -9.403 31.971 1.00 59.38 109 ARG A O 1
ATOM 883 N N . THR A 1 110 ? -15.538 -9.000 34.145 1.00 48.62 110 THR A N 1
ATOM 884 C CA . THR A 1 110 ? -14.801 -7.742 34.291 1.00 48.62 110 THR A CA 1
ATOM 885 C C . THR A 1 110 ? -13.412 -7.809 33.637 1.00 48.62 110 THR A C 1
ATOM 887 O O . THR A 1 110 ? -12.570 -8.594 34.079 1.00 48.62 110 THR A O 1
ATOM 890 N N . PRO A 1 111 ? -13.120 -6.979 32.617 1.00 48.00 111 PRO A N 1
ATOM 891 C CA . PRO A 1 111 ? -11.765 -6.850 32.108 1.00 48.00 111 PRO A CA 1
ATOM 892 C C . PRO A 1 111 ? -10.924 -6.104 33.152 1.00 48.00 111 PRO A C 1
ATOM 894 O O . PRO A 1 111 ? -11.236 -4.979 33.535 1.00 48.00 111 PRO A O 1
ATOM 897 N N . THR A 1 112 ? -9.824 -6.705 33.604 1.00 53.75 112 THR A N 1
ATOM 898 C CA . THR A 1 112 ? -8.827 -6.092 34.507 1.00 53.75 112 THR A CA 1
ATOM 899 C C . THR A 1 112 ? -7.992 -4.990 33.846 1.00 53.75 112 THR A C 1
ATOM 901 O O . THR A 1 112 ? -7.105 -4.417 34.480 1.00 53.75 112 THR A O 1
ATOM 904 N N . ARG A 1 113 ? -8.266 -4.637 32.586 1.00 56.78 113 ARG A N 1
ATOM 905 C CA . ARG A 1 113 ? -7.656 -3.486 31.915 1.00 56.78 113 ARG A CA 1
ATOM 906 C C . ARG A 1 113 ? -8.706 -2.429 31.623 1.00 56.78 113 ARG A C 1
ATOM 908 O O . ARG A 1 113 ? -9.738 -2.709 31.026 1.00 56.78 113 ARG A O 1
ATOM 915 N N . LYS A 1 114 ? -8.400 -1.204 32.066 1.00 46.12 114 LYS A N 1
ATOM 916 C CA . LYS A 1 114 ? -9.222 -0.010 31.856 1.00 46.12 114 LYS A CA 1
ATOM 917 C C . LYS A 1 114 ? -9.609 0.094 30.373 1.00 46.12 114 LYS A C 1
ATOM 919 O O . LYS A 1 114 ? -8.702 0.171 29.542 1.00 46.12 114 LYS A O 1
ATOM 924 N N . PRO A 1 115 ? -10.906 0.133 30.033 1.00 45.91 115 PRO A N 1
ATOM 925 C CA . PRO A 1 115 ? -11.322 0.400 28.668 1.00 45.91 115 PRO A CA 1
ATOM 926 C C . PRO A 1 115 ? -10.886 1.817 28.278 1.00 45.91 115 PRO A C 1
ATOM 928 O O . PRO A 1 115 ? -11.089 2.777 29.023 1.00 45.91 115 PRO A O 1
ATOM 931 N N . ALA A 1 116 ? -10.309 1.962 27.085 1.00 53.62 116 ALA A N 1
ATOM 932 C CA . ALA A 1 116 ? -9.879 3.242 26.510 1.00 53.62 116 ALA A CA 1
ATOM 933 C C . ALA A 1 116 ? -11.047 4.208 26.184 1.00 53.62 116 ALA A C 1
ATOM 935 O O . ALA A 1 116 ? -10.839 5.270 25.603 1.00 53.62 116 ALA A O 1
ATOM 936 N N . LEU A 1 117 ? -12.277 3.865 26.579 1.00 45.91 117 LEU A N 1
ATOM 937 C CA . LEU A 1 117 ? -13.499 4.639 26.355 1.00 45.91 117 LEU A CA 1
ATOM 938 C C . LEU A 1 117 ? -13.668 5.840 27.302 1.00 45.91 117 LEU A C 1
ATOM 940 O O . LEU A 1 117 ? -14.590 6.628 27.122 1.00 45.91 117 LEU A O 1
ATOM 944 N N . CYS A 1 118 ? -12.769 6.055 28.268 1.00 40.78 118 CYS A N 1
ATOM 945 C CA . CYS A 1 118 ? -12.833 7.231 29.147 1.00 40.78 118 CYS A CA 1
ATOM 946 C C . CYS A 1 118 ? -12.426 8.567 28.486 1.00 40.78 118 CYS A C 1
ATOM 948 O O . CYS A 1 118 ? -12.423 9.584 29.175 1.00 40.78 118 CYS A O 1
ATOM 950 N N . LEU A 1 119 ? -12.101 8.605 27.187 1.00 43.78 119 LEU A N 1
ATOM 951 C CA . LEU A 1 119 ? -11.748 9.849 26.478 1.00 43.78 119 LEU A CA 1
ATOM 952 C C . LEU A 1 119 ? -12.925 10.558 25.788 1.00 43.78 119 LEU A C 1
ATOM 954 O O . LEU A 1 119 ? -12.720 11.578 25.140 1.00 43.78 119 LEU A O 1
ATOM 958 N N . LEU A 1 120 ? -14.157 10.077 25.961 1.00 45.16 120 LEU A N 1
ATOM 959 C CA . LEU A 1 120 ? -15.364 10.802 25.558 1.00 45.16 120 LEU A CA 1
ATOM 960 C C . LEU A 1 120 ? -16.127 11.251 26.805 1.00 45.16 120 LEU A C 1
ATOM 962 O O . LEU A 1 120 ? -17.214 10.763 27.100 1.00 45.16 120 LEU A O 1
ATOM 966 N N . LYS A 1 121 ? -15.528 12.164 27.575 1.00 39.06 121 LYS A N 1
ATOM 967 C CA . LYS A 1 121 ? -16.245 12.911 28.611 1.00 39.06 121 LYS A CA 1
ATOM 968 C C . LYS A 1 121 ? -16.298 14.380 28.199 1.00 39.06 121 LYS A C 1
ATOM 970 O O . LYS A 1 121 ? -15.314 15.095 28.324 1.00 39.06 121 LYS A O 1
ATOM 975 N N . ASN A 1 122 ? -17.477 14.755 27.711 1.00 45.62 122 ASN A N 1
ATOM 976 C CA . ASN A 1 122 ? -18.096 16.076 27.762 1.00 45.62 122 ASN A CA 1
ATOM 977 C C . ASN A 1 122 ? -17.298 17.236 27.145 1.00 45.62 122 ASN A C 1
ATOM 979 O O . ASN A 1 122 ? -16.504 17.897 27.806 1.00 45.62 122 ASN A O 1
ATOM 983 N N . SER A 1 123 ? -17.621 17.553 25.895 1.00 39.22 123 SER A N 1
ATOM 984 C CA . SER A 1 123 ? -17.574 18.933 25.410 1.00 39.22 123 SER A CA 1
ATOM 985 C C . SER A 1 123 ? -19.010 19.379 25.168 1.00 39.22 123 SER A C 1
ATOM 987 O O . SER A 1 123 ? -19.467 19.418 24.036 1.00 39.22 123 SER A O 1
ATOM 989 N N . ASP A 1 124 ? -19.711 19.632 26.268 1.00 42.47 124 ASP A N 1
ATOM 990 C CA . ASP A 1 124 ? -20.868 20.519 26.321 1.00 42.47 124 ASP A CA 1
ATOM 991 C C . ASP A 1 124 ? -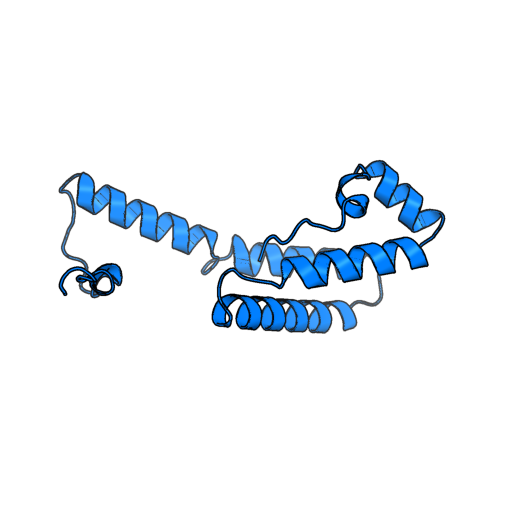20.709 21.386 27.577 1.00 42.47 124 ASP A C 1
ATOM 993 O O . ASP A 1 124 ? -20.268 20.880 28.616 1.00 42.47 124 ASP A O 1
ATOM 997 N N . VAL A 1 125 ? -21.126 22.654 27.450 1.00 39.19 125 VAL A N 1
ATOM 998 C CA . VAL A 1 125 ? -21.095 23.771 28.424 1.00 39.19 125 VAL A CA 1
ATOM 999 C C . VAL A 1 125 ? -19.720 24.478 28.482 1.00 39.19 125 VAL A C 1
ATOM 1001 O O . VAL A 1 125 ? -18.733 23.869 28.884 1.00 39.19 125 VAL A O 1
ATOM 1004 N N . SER A 1 126 ? -19.528 25.732 28.050 1.00 36.53 126 SER A N 1
ATOM 1005 C CA . SER A 1 126 ? -20.395 26.923 27.913 1.00 36.53 126 SER A CA 1
ATOM 1006 C C . SER A 1 126 ? -20.024 27.761 26.689 1.00 36.53 126 SER A C 1
ATOM 1008 O O . SER A 1 126 ? -18.825 27.762 26.329 1.00 36.53 126 SER A O 1
#

Foldseek 3Di:
DDDDQPVVVVVDDPVNLVVCCVPPVPVSVVSVVSVLQVVLDDPDPVSSVVSVVVVVVLVVCCVVDPDPVSNVVSVVCVCCCQDVNPPHPVVVVVVVVVVVVCVVVVVDDDDPDDPPPPPPDDPDDD

Mean predicted aligned error: 13.22 Å

Radius of gyration: 20.69 Å; Cα contacts (8 Å, |Δi|>4): 57; chains: 1; bounding box: 41×40×57 Å

pLDDT: mean 76.45, std 16.55, range [35.94, 92.81]

Secondary structure (DSSP, 8-state):
------TTGGG--HHHHHHHHHH-HHHHHHHHHHHHHHHT--SSHHHHHHHHHHHHHHHHHHTT--SHHHHHHHHHHHHIIIIISTT-HHHHHHHHHHHHHHHHTT-----SS--GGGG-------

Solvent-accessible surface area (backbone atoms only — not comparable to full-atom values): 7591 Å² total; per-residue (Å²): 135,87,82,75,70,70,70,65,72,77,72,50,54,75,67,54,49,54,49,36,43,74,76,39,47,68,61,42,51,52,53,50,51,53,52,51,58,54,72,28,58,46,99,42,73,70,49,19,52,53,37,46,54,50,49,52,51,51,55,58,56,48,70,72,41,90,46,75,67,50,35,50,52,51,52,49,51,52,47,43,48,52,38,72,26,103,84,4,55,53,54,55,50,53,50,54,50,50,53,51,50,30,58,75,68,72,67,56,71,82,70,95,60,84,69,86,71,76,79,78,72,78,96,72,89,134

Sequence (126 aa):
MNTKLPTEFRNYSPDEFCDLYKSNPDRFNELAAVALNQACIGKTQQQTIRLRQTQWFIDGQLRKAKTPLQRMQIMENIFYSRVYGGDGELKHLLYSCNELLAAVSGTARTPTRKPALCLLKNSDVS